Protein AF-Q2KUC3-F1 (afdb_monomer_lite)

Organism: Bordetella avium (strain 197N) (NCBI:txid360910)

Radius of gyration: 13.13 Å; chains: 1; bounding box: 31×22×31 Å

Structure (mmCIF, N/CA/C/O backbone):
data_AF-Q2KUC3-F1
#
_entry.id   AF-Q2KUC3-F1
#
loop_
_atom_site.group_PDB
_atom_site.id
_atom_site.type_symbol
_atom_site.label_atom_id
_atom_site.label_alt_id
_atom_site.label_comp_id
_atom_site.label_asym_id
_atom_site.label_entity_id
_atom_site.label_seq_id
_atom_site.pdbx_PDB_ins_code
_atom_site.Cartn_x
_atom_site.Cartn_y
_atom_site.Cartn_z
_atom_site.occupancy
_atom_site.B_iso_or_equiv
_atom_site.auth_seq_id
_atom_site.auth_comp_id
_atom_site.auth_asym_id
_atom_site.aut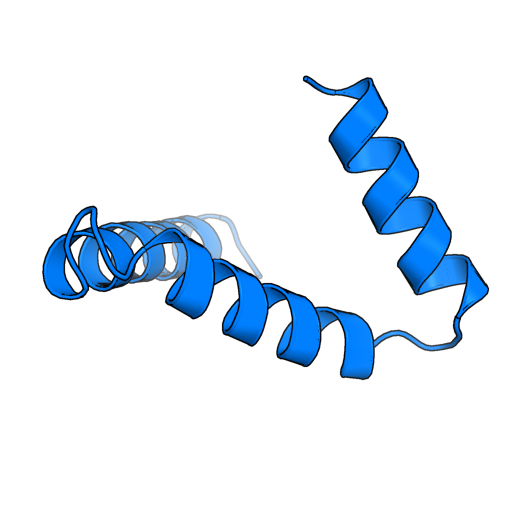h_atom_id
_atom_site.pdbx_PDB_model_num
ATOM 1 N N . MET A 1 1 ? 15.401 8.642 -2.975 1.00 82.69 1 MET A N 1
ATOM 2 C CA . MET A 1 1 ? 15.224 8.699 -1.514 1.00 82.69 1 MET A CA 1
ATOM 3 C C . MET A 1 1 ? 16.310 7.858 -0.881 1.00 82.69 1 MET A C 1
ATOM 5 O O . MET A 1 1 ? 16.575 6.770 -1.382 1.00 82.69 1 MET A O 1
ATOM 9 N N . ASN A 1 2 ? 16.965 8.367 0.153 1.00 95.56 2 ASN A N 1
ATOM 10 C CA . ASN A 1 2 ? 17.848 7.576 1.002 1.00 95.56 2 ASN A CA 1
ATOM 11 C C . ASN A 1 2 ? 17.024 6.763 2.024 1.00 95.56 2 ASN A C 1
ATOM 13 O O . ASN A 1 2 ? 15.801 6.888 2.094 1.00 95.56 2 ASN A O 1
ATOM 17 N N . HIS A 1 3 ? 17.693 5.915 2.807 1.00 94.69 3 HIS A N 1
ATOM 18 C CA . HIS A 1 3 ? 17.027 5.034 3.769 1.00 94.69 3 HIS A CA 1
ATOM 19 C C . HIS A 1 3 ? 16.254 5.804 4.854 1.00 94.69 3 HIS A C 1
ATOM 21 O O . HIS A 1 3 ? 15.114 5.467 5.146 1.00 94.69 3 HIS A O 1
ATOM 27 N N . GLN A 1 4 ? 16.826 6.891 5.377 1.00 96.62 4 GLN A N 1
ATOM 28 C CA . GLN A 1 4 ? 16.194 7.709 6.414 1.00 96.62 4 GLN A CA 1
ATOM 29 C C . GLN A 1 4 ? 14.940 8.431 5.895 1.00 96.62 4 GLN A C 1
ATOM 31 O O . GLN A 1 4 ? 13.921 8.490 6.580 1.00 96.62 4 GLN A O 1
ATOM 36 N N . GLU A 1 5 ? 14.993 8.957 4.670 1.00 97.00 5 GLU A N 1
ATOM 37 C CA . GLU A 1 5 ? 13.834 9.558 4.003 1.00 97.00 5 GLU A CA 1
ATOM 38 C C . GLU A 1 5 ? 12.730 8.519 3.766 1.00 97.00 5 GLU A C 1
ATOM 40 O O . GLU A 1 5 ? 11.547 8.831 3.896 1.00 97.00 5 GLU A O 1
ATOM 45 N N . LEU A 1 6 ? 13.106 7.281 3.430 1.00 95.75 6 LEU A N 1
ATOM 46 C CA . LEU A 1 6 ? 12.157 6.190 3.229 1.00 95.75 6 LEU A CA 1
ATOM 47 C C . LEU A 1 6 ? 11.459 5.799 4.533 1.00 95.75 6 LEU A C 1
ATOM 49 O O . LEU A 1 6 ? 10.233 5.713 4.548 1.00 95.75 6 LEU A O 1
ATOM 53 N N . ASP A 1 7 ? 12.210 5.642 5.621 1.00 97.50 7 ASP A N 1
ATOM 54 C CA . ASP A 1 7 ? 11.655 5.329 6.941 1.00 97.50 7 ASP A CA 1
ATOM 55 C C . ASP A 1 7 ? 10.707 6.429 7.431 1.00 97.50 7 ASP A C 1
ATOM 57 O O . ASP A 1 7 ? 9.639 6.143 7.983 1.00 97.50 7 ASP A O 1
ATOM 61 N N . GLN A 1 8 ? 11.055 7.695 7.184 1.00 97.50 8 GLN A N 1
ATOM 62 C CA . GLN A 1 8 ? 10.196 8.829 7.514 1.00 97.50 8 GLN A CA 1
ATOM 63 C C . GLN A 1 8 ? 8.880 8.785 6.727 1.00 97.50 8 GLN A C 1
ATOM 65 O O . GLN A 1 8 ? 7.806 8.881 7.320 1.00 97.50 8 GLN A O 1
ATOM 70 N N . VAL A 1 9 ? 8.942 8.611 5.402 1.00 97.25 9 VAL A N 1
ATOM 71 C CA . VAL A 1 9 ? 7.740 8.546 4.554 1.00 97.25 9 VAL A CA 1
ATOM 72 C C . VAL A 1 9 ? 6.878 7.332 4.905 1.00 97.25 9 VAL A C 1
ATOM 74 O O . VAL A 1 9 ? 5.653 7.445 4.954 1.00 97.25 9 VAL A O 1
ATOM 77 N N . TYR A 1 10 ? 7.495 6.188 5.205 1.00 96.25 10 TYR A N 1
ATOM 78 C CA . TYR A 1 10 ? 6.789 4.988 5.649 1.00 96.25 10 TYR A CA 1
ATOM 79 C C . TYR A 1 10 ? 6.090 5.196 7.000 1.00 96.25 10 TYR A C 1
ATOM 81 O O . TYR A 1 10 ? 4.925 4.829 7.163 1.00 96.25 10 TYR A O 1
ATOM 89 N N . THR A 1 11 ? 6.767 5.845 7.951 1.00 97.81 11 THR A N 1
ATOM 90 C CA . THR A 1 11 ? 6.186 6.188 9.255 1.00 97.81 11 THR A CA 1
ATOM 91 C C . THR A 1 11 ? 4.973 7.102 9.091 1.00 97.81 11 THR A C 1
ATOM 93 O O . THR A 1 11 ? 3.920 6.841 9.675 1.00 97.81 11 THR A O 1
ATOM 96 N N . GLU A 1 12 ? 5.072 8.136 8.254 1.00 98.25 12 GLU A N 1
ATOM 97 C CA . GLU A 1 12 ? 3.947 9.035 7.979 1.00 98.25 12 GLU A CA 1
ATOM 98 C C . GLU A 1 12 ? 2.782 8.330 7.278 1.00 98.25 12 GLU A C 1
ATOM 100 O O . GLU A 1 12 ? 1.622 8.582 7.616 1.00 98.25 12 GLU A O 1
ATOM 105 N N . LEU A 1 13 ? 3.060 7.405 6.353 1.00 97.69 13 LEU A N 1
ATOM 106 C CA . LEU A 1 13 ? 2.030 6.580 5.724 1.00 97.69 13 LE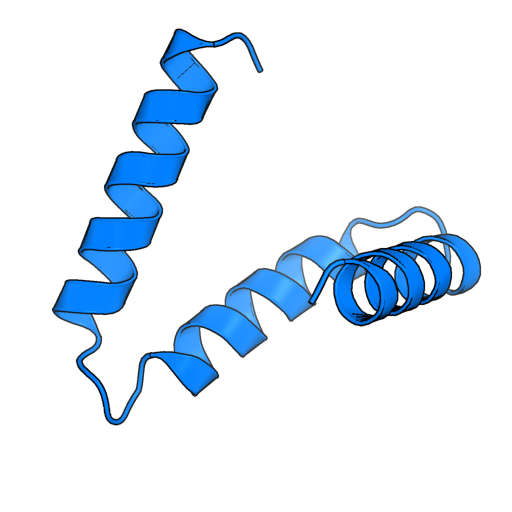U A CA 1
ATOM 107 C C . LEU A 1 13 ? 1.281 5.742 6.768 1.00 97.69 13 LEU A C 1
ATOM 109 O O . LEU A 1 13 ? 0.049 5.762 6.794 1.00 97.69 13 LEU A O 1
ATOM 113 N N . ALA A 1 14 ? 2.003 5.049 7.653 1.00 97.88 14 ALA A N 1
ATOM 114 C CA . ALA A 1 14 ? 1.403 4.234 8.708 1.00 97.88 14 ALA A CA 1
ATOM 115 C C . ALA A 1 14 ? 0.514 5.076 9.636 1.00 97.88 14 ALA A C 1
ATOM 117 O O . ALA A 1 14 ? -0.621 4.699 9.938 1.00 97.88 14 ALA A O 1
ATOM 118 N N . GLN A 1 15 ? 0.985 6.261 10.032 1.00 98.25 15 GLN A N 1
ATOM 119 C CA . GLN A 1 15 ? 0.189 7.179 10.839 1.00 98.25 15 GLN A CA 1
ATOM 120 C C . GLN A 1 15 ? -1.032 7.718 10.082 1.00 98.25 15 GLN A C 1
ATOM 122 O O . GLN A 1 15 ? -2.103 7.855 10.670 1.00 98.25 15 GLN A O 1
ATOM 127 N N . ALA A 1 16 ? -0.909 8.024 8.788 1.00 98.06 16 ALA A N 1
ATOM 128 C CA . ALA A 1 16 ? -2.029 8.488 7.974 1.00 98.06 16 ALA A CA 1
ATOM 129 C C . ALA A 1 16 ? -3.119 7.416 7.844 1.00 98.06 16 ALA A C 1
ATOM 131 O O . ALA A 1 16 ? -4.301 7.727 7.999 1.00 98.06 16 ALA A O 1
ATOM 132 N N . VAL A 1 17 ? -2.725 6.158 7.633 1.00 98.12 17 VAL A N 1
ATOM 133 C CA . VAL A 1 17 ? -3.635 5.005 7.615 1.00 98.12 17 VAL A CA 1
ATOM 134 C C . VAL A 1 17 ? -4.324 4.838 8.972 1.00 98.12 17 VAL A C 1
ATOM 136 O O . VAL A 1 17 ? -5.549 4.722 9.020 1.00 98.12 17 VAL A O 1
ATOM 139 N N . ALA A 1 18 ? -3.574 4.920 10.076 1.00 97.62 18 ALA A N 1
ATOM 140 C CA . ALA A 1 18 ? -4.137 4.845 11.424 1.00 97.62 18 ALA A CA 1
ATOM 141 C C . ALA A 1 18 ? -5.144 5.978 11.702 1.00 97.62 18 ALA A C 1
ATOM 143 O O . ALA A 1 18 ? -6.225 5.725 12.230 1.00 97.62 18 ALA A O 1
ATOM 144 N N . ARG A 1 19 ? -4.836 7.218 11.291 1.00 97.81 19 ARG A N 1
ATOM 145 C CA . ARG A 1 19 ? -5.746 8.374 11.412 1.00 97.81 19 ARG A CA 1
ATOM 146 C C . ARG A 1 19 ? -7.012 8.228 10.566 1.00 97.81 19 ARG A C 1
ATOM 148 O O . ARG A 1 19 ? -8.067 8.699 10.981 1.00 97.81 19 ARG A O 1
ATOM 155 N N . ALA A 1 20 ? -6.921 7.613 9.386 1.00 97.81 20 ALA A N 1
ATOM 156 C CA . ALA A 1 20 ? -8.082 7.363 8.531 1.00 97.81 20 ALA A CA 1
ATOM 157 C C . ALA A 1 20 ? -9.036 6.315 9.133 1.00 97.81 20 ALA A C 1
ATOM 159 O O . ALA A 1 20 ? -10.247 6.392 8.908 1.00 97.81 20 ALA A O 1
ATOM 160 N N . GLY A 1 21 ? -8.498 5.372 9.912 1.00 97.38 21 GLY A N 1
ATOM 161 C CA . GLY A 1 21 ? -9.240 4.269 10.518 1.00 97.38 21 GLY A CA 1
ATOM 162 C C . GLY A 1 21 ? -9.601 3.166 9.517 1.00 97.38 21 GLY A C 1
ATOM 163 O O . GLY A 1 21 ? -9.593 3.372 8.302 1.00 97.38 21 GLY A O 1
ATOM 164 N N . GLU A 1 22 ? -9.950 1.984 10.031 1.00 95.00 22 GLU A N 1
ATOM 165 C CA . GLU A 1 22 ? -10.161 0.758 9.238 1.00 95.00 22 GLU A CA 1
ATOM 166 C C . GLU A 1 22 ? -11.153 0.943 8.082 1.00 95.00 22 GLU A C 1
ATOM 168 O O . GLU A 1 22 ? -10.891 0.523 6.958 1.00 95.00 22 GLU A O 1
ATOM 173 N N . ALA A 1 23 ? -12.259 1.650 8.327 1.00 96.88 23 ALA A N 1
ATOM 174 C CA . ALA A 1 23 ? -13.304 1.860 7.328 1.00 96.88 23 ALA A CA 1
ATOM 175 C C . ALA A 1 23 ? -12.849 2.705 6.123 1.00 96.88 23 ALA A C 1
ATOM 177 O O . ALA A 1 23 ? -13.420 2.584 5.040 1.00 96.88 23 ALA A O 1
ATOM 178 N N . ARG A 1 24 ? -11.855 3.589 6.295 1.00 97.06 24 ARG A N 1
ATOM 179 C CA . ARG A 1 24 ? -11.394 4.513 5.240 1.00 97.06 24 ARG A CA 1
ATOM 180 C C . ARG A 1 24 ? -9.968 4.241 4.771 1.00 97.06 24 ARG A C 1
ATOM 182 O O . ARG A 1 24 ? -9.569 4.800 3.751 1.00 97.06 24 ARG A O 1
ATOM 189 N N . ALA A 1 25 ? -9.220 3.377 5.455 1.00 97.38 25 ALA A N 1
ATOM 190 C CA . ALA A 1 25 ? -7.867 2.991 5.071 1.00 97.38 25 ALA A CA 1
ATOM 191 C C . ALA A 1 25 ? -7.770 2.481 3.615 1.00 97.38 25 ALA A C 1
ATOM 193 O O . ALA A 1 25 ? -6.915 2.993 2.888 1.00 97.38 25 ALA A O 1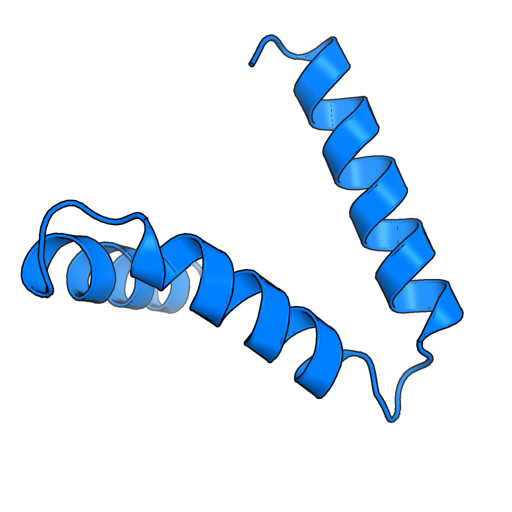
ATOM 194 N N . PRO A 1 26 ? -8.663 1.595 3.115 1.00 97.38 26 PRO A N 1
ATOM 195 C CA . PRO A 1 26 ? -8.611 1.159 1.716 1.00 97.38 26 PRO A CA 1
ATOM 196 C C . PRO A 1 26 ? -8.810 2.305 0.715 1.00 97.38 26 PRO A C 1
ATOM 198 O O . PRO A 1 26 ? -8.140 2.354 -0.316 1.00 97.38 26 PRO A O 1
ATOM 201 N N . LEU A 1 27 ? -9.695 3.260 1.026 1.00 97.75 27 LEU A N 1
ATOM 202 C CA . LEU A 1 27 ? -9.939 4.427 0.175 1.00 97.75 27 LEU A CA 1
ATOM 203 C C . LEU A 1 27 ? -8.727 5.369 0.153 1.00 97.75 27 LEU A C 1
ATOM 205 O O . LEU A 1 27 ? -8.328 5.820 -0.919 1.00 97.75 27 LEU A O 1
ATOM 209 N N . LEU A 1 28 ? -8.120 5.639 1.314 1.00 98.06 28 LEU A N 1
ATOM 210 C CA . LEU A 1 28 ? -6.892 6.435 1.412 1.00 98.06 28 LEU A CA 1
ATOM 211 C C . LEU A 1 28 ? -5.775 5.817 0.563 1.00 98.06 28 LEU A C 1
ATOM 213 O O . LEU A 1 28 ? -5.177 6.508 -0.261 1.00 98.06 28 LEU A O 1
ATOM 217 N N . LEU A 1 29 ? -5.527 4.517 0.740 1.00 97.00 29 LEU A N 1
ATOM 218 C CA . LEU A 1 29 ? -4.505 3.793 -0.012 1.00 97.00 29 LEU A CA 1
ATOM 219 C C . LEU A 1 29 ? -4.806 3.807 -1.514 1.00 97.00 29 LEU A C 1
ATOM 221 O O . LEU A 1 29 ? -3.905 4.066 -2.302 1.00 97.00 29 LEU A O 1
ATOM 225 N N . SER A 1 30 ? -6.071 3.649 -1.916 1.00 97.19 30 SER A N 1
ATOM 226 C CA . SER A 1 30 ? -6.477 3.741 -3.326 1.00 97.19 30 SER A CA 1
ATOM 227 C C . SER A 1 30 ? -6.169 5.115 -3.935 1.00 97.19 30 SER A C 1
ATOM 229 O O . SER A 1 30 ? -5.680 5.187 -5.060 1.00 97.19 30 SER A O 1
ATOM 231 N N . MET A 1 31 ? -6.400 6.208 -3.197 1.00 97.81 31 MET A N 1
ATOM 232 C CA . MET A 1 31 ? -6.065 7.563 -3.659 1.00 97.81 31 MET A CA 1
ATOM 233 C C . MET A 1 31 ? -4.553 7.771 -3.797 1.00 97.81 31 MET A C 1
ATOM 235 O O . MET A 1 31 ? -4.107 8.351 -4.786 1.00 97.81 31 MET A O 1
ATOM 239 N N . ILE A 1 32 ? -3.763 7.282 -2.835 1.00 96.88 32 ILE A N 1
ATOM 240 C CA . ILE A 1 32 ? -2.296 7.343 -2.898 1.00 96.88 32 ILE A CA 1
ATOM 241 C C . ILE A 1 32 ? -1.790 6.531 -4.097 1.00 96.88 32 ILE A C 1
ATOM 243 O O . 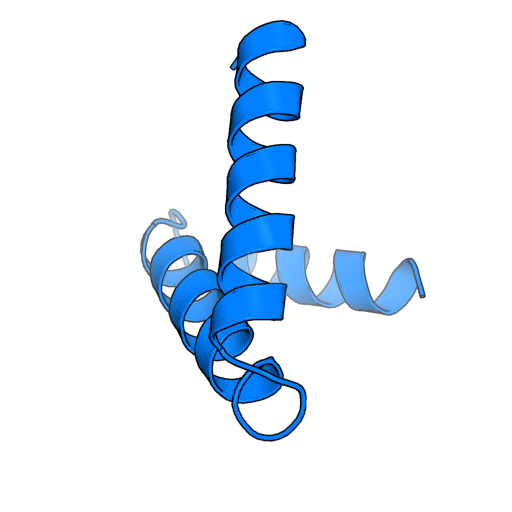ILE A 1 32 ? -1.015 7.051 -4.897 1.00 96.88 32 ILE A O 1
ATOM 247 N N . CYS A 1 33 ? -2.274 5.298 -4.273 1.00 95.75 33 CYS A N 1
ATOM 248 C CA . CYS A 1 33 ? -1.936 4.453 -5.416 1.00 95.75 33 CYS A CA 1
ATOM 249 C C . CYS A 1 33 ? -2.277 5.140 -6.741 1.00 95.75 33 CYS A C 1
ATOM 251 O O . CYS A 1 33 ? -1.425 5.208 -7.620 1.00 95.75 33 CYS A O 1
ATOM 253 N N . LEU A 1 34 ? -3.475 5.716 -6.880 1.00 96.38 34 LEU A N 1
ATOM 254 C CA . LEU A 1 34 ? -3.866 6.439 -8.092 1.00 96.38 34 LEU A CA 1
ATOM 255 C C . LEU A 1 34 ? -2.930 7.624 -8.384 1.00 96.38 34 LEU A C 1
ATOM 257 O O . LEU A 1 34 ? -2.498 7.791 -9.523 1.00 96.38 34 LEU A O 1
ATOM 261 N N . ALA A 1 35 ? -2.574 8.408 -7.363 1.00 96.81 35 ALA A N 1
ATOM 262 C CA . ALA A 1 35 ? -1.650 9.535 -7.499 1.00 96.81 35 ALA A CA 1
ATOM 263 C C . ALA A 1 35 ? -0.212 9.108 -7.862 1.00 96.81 35 ALA A C 1
ATOM 265 O O . ALA A 1 35 ? 0.522 9.875 -8.489 1.00 96.81 35 ALA A O 1
ATOM 266 N N . LEU A 1 36 ? 0.210 7.902 -7.467 1.00 94.69 36 LEU A N 1
ATOM 267 C CA . LEU A 1 36 ? 1.494 7.318 -7.865 1.00 94.69 36 LEU A CA 1
ATOM 268 C C . LEU A 1 36 ? 1.440 6.758 -9.290 1.00 94.69 36 LEU A C 1
ATOM 270 O O . LEU A 1 36 ? 2.353 7.005 -10.077 1.00 94.69 36 LEU A O 1
ATOM 274 N N . LEU A 1 37 ? 0.361 6.061 -9.652 1.00 96.25 37 LEU A N 1
ATOM 275 C CA . LEU A 1 37 ? 0.158 5.526 -10.999 1.00 96.25 37 LEU A CA 1
ATOM 276 C C . LEU A 1 37 ? 0.072 6.652 -12.037 1.00 96.25 37 LEU A C 1
ATOM 278 O O . LEU A 1 37 ? 0.638 6.522 -13.117 1.00 96.25 37 LEU A O 1
ATOM 282 N N . SER A 1 38 ? -0.538 7.794 -11.700 1.00 95.12 38 SER A N 1
ATOM 283 C CA . SER A 1 38 ? -0.605 8.958 -12.596 1.00 95.12 38 SER A CA 1
ATOM 284 C C . SER A 1 38 ? 0.753 9.615 -12.874 1.00 95.12 38 SER A C 1
ATOM 286 O O . SER A 1 38 ? 0.840 10.475 -13.744 1.00 95.12 38 SER A O 1
ATOM 288 N N . LYS A 1 39 ? 1.800 9.270 -12.111 1.00 95.31 39 LYS A N 1
ATOM 289 C CA . LYS A 1 39 ? 3.174 9.758 -12.314 1.00 95.31 39 LYS A CA 1
ATOM 290 C C . LYS A 1 39 ? 4.022 8.806 -13.163 1.00 95.31 39 LYS A C 1
ATOM 292 O O . LYS A 1 39 ? 5.164 9.142 -13.458 1.00 95.31 39 LYS A O 1
ATOM 297 N N . GLN A 1 40 ? 3.497 7.632 -13.518 1.00 95.44 40 GLN A N 1
ATOM 298 C CA . GLN A 1 40 ? 4.205 6.669 -14.358 1.00 95.44 40 GLN A CA 1
ATOM 299 C C . GLN A 1 40 ? 4.311 7.178 -15.794 1.00 95.44 40 GLN A C 1
ATOM 301 O O . GLN A 1 40 ? 3.435 7.886 -16.287 1.00 95.44 40 GLN A O 1
ATOM 306 N N . GLU A 1 41 ? 5.379 6.778 -16.477 1.00 92.75 41 GLU A N 1
ATOM 307 C CA . GLU A 1 41 ? 5.670 7.238 -17.838 1.00 92.75 41 GLU A CA 1
ATOM 308 C C . GLU A 1 41 ? 4.615 6.778 -18.856 1.00 92.75 41 GLU A C 1
ATOM 310 O O . GLU A 1 41 ? 4.363 7.460 -19.847 1.00 92.75 41 GLU A O 1
ATOM 315 N N . ASN A 1 42 ? 3.998 5.614 -18.627 1.00 95.19 42 ASN A N 1
ATOM 316 C CA . ASN A 1 42 ? 2.950 5.051 -19.473 1.00 95.19 42 ASN A CA 1
ATOM 317 C C . ASN A 1 42 ? 2.122 3.984 -18.732 1.00 95.19 42 ASN A C 1
ATOM 319 O O . ASN A 1 42 ? 2.460 3.538 -17.632 1.00 95.19 42 ASN A O 1
ATOM 323 N N . ALA A 1 43 ? 1.033 3.550 -19.372 1.00 96.50 43 ALA A N 1
ATOM 324 C CA . ALA A 1 43 ? 0.125 2.547 -18.825 1.00 96.50 43 ALA A CA 1
ATOM 325 C C . ALA A 1 43 ? 0.797 1.178 -18.609 1.00 96.50 43 ALA A C 1
ATOM 327 O O . ALA A 1 43 ? 0.485 0.500 -17.636 1.00 96.50 43 ALA A O 1
ATOM 328 N N . GLN A 1 44 ? 1.735 0.770 -19.469 1.00 97.25 44 GLN A N 1
ATOM 329 C CA . GLN A 1 44 ? 2.450 -0.501 -19.323 1.00 97.25 44 GLN A CA 1
ATOM 330 C C . GLN A 1 44 ? 3.314 -0.536 -18.055 1.00 97.25 44 GLN A C 1
ATOM 332 O O . GLN A 1 44 ? 3.280 -1.532 -17.338 1.00 97.25 44 GLN A O 1
ATOM 337 N N . ALA A 1 45 ? 4.030 0.545 -17.733 1.00 95.25 45 ALA A N 1
ATOM 338 C CA . ALA A 1 45 ? 4.819 0.652 -16.501 1.00 95.25 45 ALA A CA 1
ATOM 339 C C . ALA A 1 45 ? 3.934 0.590 -15.240 1.00 95.25 45 ALA A C 1
ATOM 341 O O . ALA A 1 45 ? 4.259 -0.089 -14.262 1.00 95.25 45 ALA A O 1
ATOM 342 N N . ALA A 1 46 ? 2.772 1.248 -15.292 1.00 96.06 46 ALA A N 1
ATOM 343 C CA . ALA A 1 46 ? 1.763 1.181 -14.241 1.00 96.06 46 ALA A CA 1
ATOM 344 C C . ALA A 1 46 ? 1.211 -0.249 -14.059 1.00 96.06 46 ALA A C 1
ATOM 346 O O . ALA A 1 46 ? 1.163 -0.750 -12.937 1.00 96.06 46 ALA A O 1
ATOM 347 N N . LEU A 1 47 ? 0.857 -0.933 -15.153 1.00 96.94 47 LEU A N 1
ATOM 348 C CA . LEU A 1 47 ? 0.360 -2.315 -15.126 1.00 96.94 47 LEU A CA 1
ATOM 349 C C . LEU A 1 47 ? 1.406 -3.306 -14.601 1.00 96.94 47 LEU A C 1
ATOM 351 O O . LEU A 1 47 ? 1.068 -4.168 -13.794 1.00 96.94 47 LEU A O 1
ATOM 355 N N . ALA A 1 48 ? 2.669 -3.163 -15.006 1.00 96.06 48 ALA A N 1
ATOM 356 C CA . ALA A 1 48 ? 3.757 -4.009 -14.519 1.00 96.06 48 ALA A CA 1
ATOM 357 C C . ALA A 1 48 ? 3.944 -3.878 -12.997 1.00 96.06 48 ALA A C 1
ATOM 359 O O . ALA A 1 48 ? 4.145 -4.879 -12.311 1.00 96.06 48 ALA A O 1
ATOM 360 N N . SER A 1 49 ? 3.812 -2.658 -12.462 1.00 93.56 49 SER A N 1
ATOM 361 C CA . SER A 1 49 ? 3.892 -2.402 -11.016 1.00 93.56 49 SER A CA 1
ATOM 362 C C . SER A 1 49 ? 2.764 -3.102 -10.243 1.00 93.56 49 SER A C 1
ATOM 364 O O . SER A 1 49 ? 3.004 -3.640 -9.164 1.00 93.56 49 SER A O 1
ATOM 366 N N . ILE A 1 50 ? 1.547 -3.138 -10.803 1.00 95.00 50 ILE A N 1
ATOM 367 C CA . ILE A 1 50 ? 0.398 -3.851 -10.215 1.00 95.00 50 ILE A CA 1
ATOM 368 C C . ILE A 1 50 ? 0.658 -5.363 -10.201 1.00 95.00 50 ILE A C 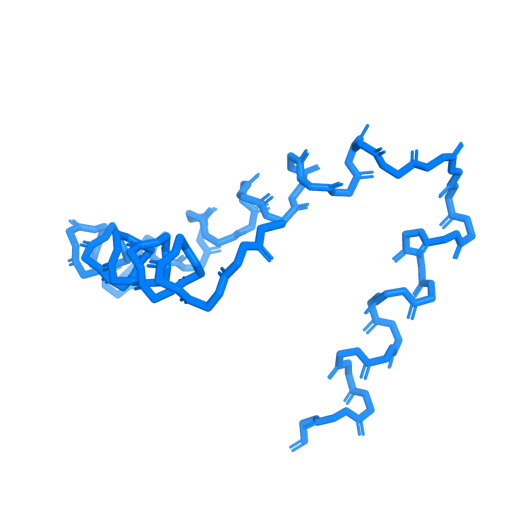1
ATOM 370 O O . ILE A 1 50 ? 0.575 -5.986 -9.147 1.00 95.00 50 ILE A O 1
ATOM 374 N N . GLN A 1 51 ? 1.051 -5.936 -11.342 1.00 96.88 51 GLN A N 1
ATOM 375 C CA . GLN A 1 51 ? 1.330 -7.372 -11.468 1.00 96.88 51 GLN A CA 1
ATOM 376 C C . GLN A 1 51 ? 2.454 -7.836 -10.533 1.00 96.88 51 GLN A C 1
ATOM 378 O O . GLN A 1 51 ? 2.377 -8.913 -9.946 1.00 96.88 51 GLN A O 1
ATOM 383 N N . GLN A 1 52 ? 3.502 -7.023 -10.374 1.00 94.12 52 GLN A N 1
ATOM 384 C CA . GLN A 1 52 ? 4.599 -7.331 -9.460 1.00 94.12 52 GLN A CA 1
ATOM 385 C C . GLN A 1 52 ? 4.134 -7.362 -7.999 1.00 94.12 52 GLN A C 1
ATOM 387 O O . GLN A 1 52 ? 4.537 -8.256 -7.251 1.00 94.12 52 GLN A O 1
ATOM 392 N N . ALA A 1 53 ? 3.293 -6.406 -7.594 1.00 92.88 53 ALA A N 1
ATOM 393 C CA . ALA A 1 53 ? 2.729 -6.378 -6.250 1.00 92.88 53 ALA A CA 1
ATOM 394 C C . ALA A 1 53 ? 1.844 -7.607 -5.995 1.00 92.88 53 ALA A C 1
ATOM 396 O O . ALA A 1 53 ? 2.012 -8.259 -4.971 1.00 92.88 53 ALA A O 1
ATOM 397 N N . GLU A 1 54 ? 0.974 -7.968 -6.944 1.00 95.12 54 GLU A N 1
ATOM 398 C CA . GLU A 1 54 ? 0.116 -9.159 -6.852 1.00 95.12 54 GLU A CA 1
ATOM 399 C C . GLU A 1 54 ? 0.922 -10.457 -6.722 1.00 95.12 54 GLU A C 1
ATOM 401 O O . GLU A 1 54 ? 0.566 -11.321 -5.928 1.00 95.12 54 GLU A O 1
ATOM 406 N N . ALA A 1 55 ? 2.031 -10.586 -7.456 1.00 95.88 55 ALA A N 1
ATOM 407 C CA . ALA A 1 55 ? 2.901 -11.760 -7.391 1.00 95.88 55 ALA A CA 1
ATOM 408 C C . ALA A 1 55 ? 3.732 -11.858 -6.095 1.00 95.88 55 ALA A C 1
ATOM 410 O O . ALA A 1 55 ? 4.366 -12.886 -5.862 1.00 95.88 55 ALA A O 1
ATOM 411 N N . SER A 1 56 ? 3.775 -10.791 -5.291 1.00 90.38 56 SER A N 1
ATOM 412 C CA . SER A 1 56 ? 4.560 -10.708 -4.050 1.00 90.38 56 SER A CA 1
ATOM 413 C C . SER A 1 56 ? 3.719 -10.909 -2.780 1.00 90.38 56 SER A C 1
ATOM 415 O O . SER A 1 56 ? 4.266 -10.808 -1.679 1.00 90.38 56 SER A O 1
ATOM 417 N N . LEU A 1 57 ? 2.410 -11.147 -2.932 1.00 79.12 57 LEU A N 1
ATOM 418 C CA . LEU A 1 57 ? 1.472 -11.501 -1.859 1.00 79.12 57 LEU A CA 1
ATOM 419 C C . LEU A 1 57 ? 1.518 -13.004 -1.559 1.00 79.12 57 LEU A C 1
ATOM 421 O O . LEU A 1 57 ? 1.401 -13.346 -0.361 1.00 79.12 57 LEU A O 1
#

Foldseek 3Di:
DDPVVVVVVVVVLVVVLVVCDPVCSVVVVVVVLVVVLVPDPDPVRSVVVVVVVVVVD

Secondary structure (DSSP, 8-state):
--HHHHHHHHHHHHHHHHHH-TTTHHHHHHHHHHHHHTTSSSHHHHHHHHHHHHTT-

pLDDT: mean 95.8, std 3.25, range [79.12, 98.25]

Sequence (57 aa):
MNHQELDQVYTELAQAVARAGEARAPLLLSMICLA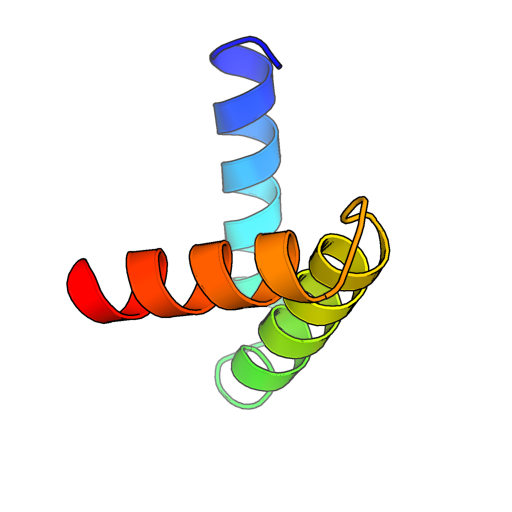LLSKQENAQAALASIQQAEASL